Protein AF-A0A7Y9QUZ3-F1 (afdb_monomer_lite)

Organism: NCBI:txid522889

Sequence (81 aa):
MHMLYNSENFAVMRFSGNTTAGQGFEIVDKTSRREIYLGGLLADHFQAGVEYLISQTDDEARIDDFLAGYTTLAHHPVVLH

InterPro domains:
  IPR021951 Protein of unknown function DUF3567 [NF050004] (1-81)
  IPR021951 Protein of unknown function DUF3567 [PF12091] (1-81)

Secondary structure (DSSP, 8-state):
-EEEEE-SSEEEEEE--SSGGG-EEEEEETTTTEEEEEEHHHHHHHHHHHHHHHHH---HHHHHHHHHHHHHHTTS-----

Radius of gyration: 12.34 Å; chains: 1; bounding box: 28×26×31 Å

Structure (mmCIF, N/CA/C/O backbone):
data_AF-A0A7Y9QUZ3-F1
#
_entry.id   AF-A0A7Y9QUZ3-F1
#
loop_
_atom_site.group_PDB
_atom_site.id
_atom_site.type_symbol
_atom_site.label_atom_id
_atom_site.label_alt_id
_atom_site.label_comp_id
_atom_site.label_asym_id
_atom_site.label_entity_id
_atom_site.label_seq_id
_atom_site.pdbx_PDB_ins_code
_atom_site.Cartn_x
_atom_site.Cartn_y
_atom_site.Cartn_z
_atom_site.occupancy
_atom_site.B_iso_or_equiv
_atom_site.auth_seq_id
_atom_site.auth_comp_id
_atom_site.auth_asym_id
_atom_site.auth_atom_id
_atom_site.pdbx_PDB_model_num
ATOM 1 N N . MET A 1 1 ? 4.414 13.973 -5.170 1.00 81.31 1 MET A N 1
ATOM 2 C CA . MET A 1 1 ? 4.162 12.882 -4.208 1.00 81.31 1 MET A CA 1
ATOM 3 C C . MET A 1 1 ? 2.995 13.302 -3.337 1.00 81.31 1 MET A C 1
ATOM 5 O O . MET A 1 1 ? 2.974 14.458 -2.930 1.00 81.31 1 MET A O 1
ATOM 9 N N . HIS A 1 2 ? 2.024 12.422 -3.113 1.00 87.94 2 HIS A N 1
ATOM 10 C CA . HIS A 1 2 ? 0.824 12.702 -2.322 1.00 87.94 2 HIS A CA 1
ATOM 11 C C . HIS A 1 2 ? 0.560 11.537 -1.366 1.00 87.94 2 HIS A C 1
ATOM 13 O O . HIS A 1 2 ? 0.454 10.401 -1.817 1.00 87.94 2 HIS A O 1
ATOM 19 N N . MET A 1 3 ? 0.486 11.797 -0.063 1.00 90.56 3 MET A N 1
ATOM 20 C CA . MET A 1 3 ? 0.167 10.768 0.928 1.00 90.56 3 MET A CA 1
ATOM 21 C C . MET A 1 3 ? -1.337 10.494 0.898 1.00 90.56 3 MET A C 1
ATOM 23 O O . MET A 1 3 ? -2.129 11.415 1.069 1.00 90.56 3 MET A O 1
ATOM 27 N N . LEU A 1 4 ? -1.716 9.244 0.641 1.00 89.88 4 LEU A N 1
ATOM 28 C CA . LEU A 1 4 ? -3.118 8.822 0.579 1.00 89.88 4 LEU A CA 1
ATOM 29 C C . LEU A 1 4 ? -3.607 8.253 1.904 1.00 89.88 4 LEU A C 1
ATOM 31 O O . LEU A 1 4 ? -4.783 8.381 2.223 1.00 89.88 4 LEU A O 1
ATOM 35 N N . TYR A 1 5 ? -2.711 7.620 2.657 1.00 92.12 5 TYR A N 1
ATOM 36 C CA . TYR A 1 5 ? -3.052 6.938 3.895 1.00 92.12 5 TYR A CA 1
ATOM 37 C C . TYR A 1 5 ? -1.843 6.853 4.827 1.00 92.12 5 TYR A C 1
ATOM 39 O O . TYR A 1 5 ? -0.706 6.755 4.356 1.00 92.12 5 TYR A O 1
ATOM 47 N N . ASN A 1 6 ? -2.083 6.903 6.138 1.00 92.88 6 ASN A N 1
ATOM 48 C CA . ASN A 1 6 ? -1.043 6.853 7.160 1.00 92.88 6 ASN A CA 1
ATOM 49 C C . ASN A 1 6 ? -1.623 6.423 8.519 1.00 92.88 6 ASN A C 1
ATOM 51 O O . ASN A 1 6 ? -2.186 7.260 9.222 1.00 92.88 6 ASN A O 1
ATOM 55 N N . SER A 1 7 ? -1.430 5.155 8.884 1.00 92.31 7 SER A N 1
ATOM 56 C CA . SER A 1 7 ? -1.796 4.553 10.176 1.00 92.31 7 SER A CA 1
ATOM 57 C C . SER A 1 7 ? -0.572 4.317 11.062 1.00 92.31 7 SER A C 1
ATOM 59 O O . SER A 1 7 ? 0.549 4.710 10.718 1.00 92.31 7 SER A O 1
ATOM 61 N N . GLU A 1 8 ? -0.745 3.663 12.210 1.00 93.19 8 GLU A N 1
ATOM 62 C CA . GLU A 1 8 ? 0.386 3.193 13.022 1.00 93.19 8 GLU A CA 1
ATOM 63 C C . GLU A 1 8 ? 1.206 2.110 12.293 1.00 93.19 8 GLU A C 1
ATOM 65 O O . GLU A 1 8 ? 2.437 2.113 12.369 1.00 93.19 8 GLU A O 1
ATOM 70 N N . ASN A 1 9 ? 0.541 1.244 11.520 1.00 93.00 9 ASN A N 1
ATOM 71 C CA . ASN A 1 9 ? 1.158 0.078 10.884 1.00 93.00 9 ASN A CA 1
ATOM 72 C C . ASN A 1 9 ? 1.653 0.356 9.464 1.00 93.00 9 ASN A C 1
ATOM 74 O O . ASN A 1 9 ? 2.719 -0.130 9.080 1.00 93.00 9 ASN A O 1
ATOM 78 N N . PHE A 1 10 ? 0.911 1.150 8.688 1.00 93.81 10 PHE A N 1
ATOM 79 C CA . PHE A 1 10 ? 1.180 1.353 7.269 1.00 93.81 10 PHE A CA 1
ATOM 80 C C . PHE A 1 10 ? 1.156 2.825 6.848 1.00 93.81 10 PHE A C 1
ATOM 82 O O . PHE A 1 10 ? 0.606 3.703 7.512 1.00 93.81 10 PHE A O 1
ATOM 89 N N . ALA A 1 11 ? 1.774 3.114 5.706 1.00 92.88 11 ALA A N 1
ATOM 90 C CA . ALA A 1 11 ? 1.578 4.360 4.975 1.00 92.88 11 ALA A CA 1
ATOM 91 C C . ALA A 1 11 ? 1.521 4.095 3.468 1.00 92.88 11 ALA A C 1
ATOM 93 O O . ALA A 1 11 ? 2.189 3.191 2.968 1.00 92.88 11 ALA A O 1
ATOM 94 N N . VAL A 1 12 ? 0.736 4.896 2.746 1.00 92.56 12 VAL A N 1
ATOM 95 C CA . VAL A 1 12 ? 0.601 4.822 1.285 1.00 92.56 12 VAL A CA 1
ATOM 96 C C . VAL A 1 12 ? 0.891 6.180 0.668 1.00 92.56 12 VAL A C 1
ATOM 98 O O . VAL A 1 12 ? 0.249 7.184 0.995 1.00 92.56 12 VAL A O 1
ATOM 101 N N . MET A 1 13 ? 1.825 6.209 -0.277 1.00 92.00 13 MET A N 1
ATOM 102 C CA . MET A 1 13 ? 2.225 7.411 -1.005 1.00 92.00 13 MET A CA 1
ATOM 103 C C . MET A 1 13 ? 2.033 7.217 -2.505 1.00 92.00 13 MET A C 1
ATOM 105 O O . MET A 1 13 ? 2.482 6.237 -3.082 1.00 92.00 13 MET A O 1
ATOM 109 N N . ARG A 1 14 ? 1.376 8.174 -3.157 1.00 90.06 14 ARG A N 1
ATOM 110 C CA . ARG A 1 14 ? 1.197 8.220 -4.609 1.00 90.06 14 ARG A CA 1
ATOM 111 C C . ARG A 1 14 ? 2.276 9.074 -5.261 1.00 90.06 14 ARG A C 1
ATOM 113 O O . ARG A 1 14 ? 2.512 10.227 -4.874 1.00 90.06 14 ARG A O 1
ATOM 120 N N . PHE A 1 15 ? 2.862 8.541 -6.321 1.00 88.50 15 PHE A N 1
ATOM 121 C CA . PHE A 1 15 ? 3.803 9.222 -7.195 1.00 88.50 15 PHE A CA 1
ATOM 122 C C . PHE A 1 15 ? 3.094 9.544 -8.505 1.00 88.50 15 PHE A C 1
ATOM 124 O O . PHE A 1 15 ? 2.530 8.672 -9.161 1.00 88.50 15 PHE A O 1
ATOM 131 N N . SER A 1 16 ? 3.105 10.824 -8.868 1.00 81.81 16 SER A N 1
ATOM 132 C CA . SER A 1 16 ? 2.545 11.312 -10.125 1.00 81.81 16 SER A CA 1
ATOM 133 C C . SER A 1 16 ? 3.707 11.728 -11.016 1.00 81.81 16 SER A C 1
ATOM 135 O O . SER A 1 16 ? 4.228 12.834 -10.884 1.00 81.81 16 SER A O 1
ATOM 137 N N . GLY A 1 17 ? 4.162 10.816 -11.869 1.00 75.81 17 GLY A N 1
ATOM 138 C CA . GLY A 1 17 ? 5.157 11.085 -12.902 1.00 75.81 17 GLY A CA 1
ATOM 139 C C . GLY A 1 17 ? 4.518 11.461 -14.237 1.00 75.81 17 GLY A C 1
ATOM 140 O O . GLY A 1 17 ? 3.338 11.211 -14.485 1.00 75.81 17 GLY A O 1
ATOM 141 N N . ASN A 1 18 ? 5.315 12.048 -15.128 1.00 72.69 18 ASN A N 1
ATOM 142 C CA . ASN A 1 18 ? 4.895 12.370 -16.497 1.00 72.69 18 ASN A CA 1
ATOM 143 C C . ASN A 1 18 ? 4.874 11.146 -17.438 1.00 72.69 18 ASN A C 1
ATOM 145 O O . ASN A 1 18 ? 4.403 11.250 -18.566 1.00 72.69 18 ASN A O 1
ATOM 149 N N . THR A 1 19 ? 5.390 10.003 -16.983 1.00 68.25 19 THR A N 1
ATOM 150 C CA . THR A 1 19 ? 5.429 8.732 -17.710 1.00 68.25 19 THR A CA 1
ATOM 151 C C . THR A 1 19 ? 4.759 7.644 -16.881 1.00 68.25 19 THR A C 1
ATOM 153 O O . THR A 1 19 ? 4.748 7.722 -15.654 1.00 68.25 19 THR A O 1
ATOM 156 N N . THR A 1 20 ? 4.253 6.596 -17.533 1.00 64.44 20 THR A N 1
ATOM 157 C CA . THR A 1 20 ? 3.645 5.428 -16.869 1.00 64.44 20 THR A CA 1
ATOM 158 C C . THR A 1 20 ? 4.603 4.743 -15.887 1.00 64.44 20 THR A C 1
ATOM 160 O O . THR A 1 20 ? 4.165 4.227 -14.870 1.00 64.44 20 THR A O 1
ATOM 163 N N . ALA A 1 21 ? 5.917 4.788 -16.142 1.00 63.31 21 ALA A N 1
ATOM 164 C CA . ALA A 1 21 ? 6.932 4.286 -15.211 1.00 63.31 21 ALA A CA 1
ATOM 165 C C . ALA A 1 21 ? 7.123 5.194 -13.980 1.00 63.31 21 ALA A C 1
ATOM 167 O O . ALA A 1 21 ? 7.517 4.722 -12.916 1.00 63.31 21 ALA A O 1
ATOM 168 N N . GLY A 1 22 ? 6.841 6.493 -14.120 1.00 68.00 22 GLY A N 1
ATOM 169 C CA . GLY A 1 22 ? 6.902 7.469 -13.033 1.00 68.00 22 GLY A CA 1
ATOM 170 C C . GLY A 1 22 ? 5.600 7.607 -12.239 1.00 68.00 22 GLY A C 1
ATOM 171 O O . GLY A 1 22 ? 5.573 8.363 -11.268 1.00 68.00 22 GLY A O 1
ATOM 172 N N . GLN A 1 23 ? 4.521 6.938 -12.655 1.00 82.94 23 GLN A N 1
ATOM 173 C CA . GLN A 1 23 ? 3.266 6.868 -1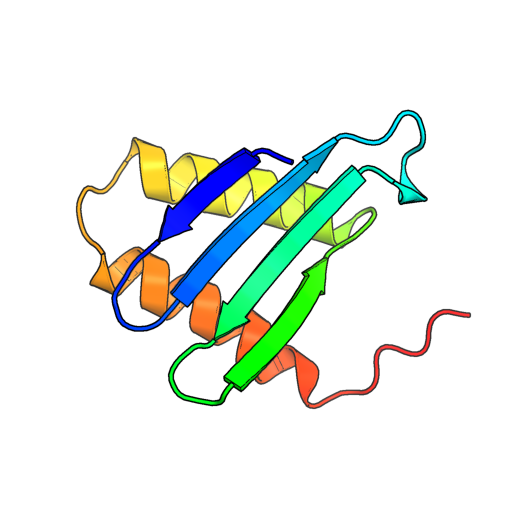1.910 1.00 82.94 23 GLN A CA 1
ATOM 174 C C . GLN A 1 23 ? 3.206 5.559 -11.127 1.00 82.94 23 GLN A C 1
ATOM 176 O O . GLN A 1 23 ? 3.461 4.486 -11.673 1.00 82.94 23 GLN A O 1
ATOM 181 N N . GLY A 1 24 ? 2.881 5.654 -9.843 1.00 89.62 24 GLY A N 1
ATOM 182 C CA . GLY A 1 24 ? 2.893 4.492 -8.969 1.00 89.62 24 GLY A CA 1
ATOM 183 C C . GLY A 1 24 ? 2.526 4.809 -7.531 1.00 89.62 24 GLY A C 1
ATOM 184 O O . GLY A 1 24 ? 2.182 5.944 -7.183 1.00 89.62 24 GLY A O 1
ATOM 185 N N . PHE A 1 25 ? 2.614 3.782 -6.699 1.00 91.62 25 PHE A N 1
ATOM 186 C CA . PHE A 1 25 ? 2.336 3.845 -5.273 1.00 91.62 25 PHE A CA 1
ATOM 187 C C . PHE A 1 25 ? 3.483 3.226 -4.497 1.00 91.62 25 PHE A C 1
ATOM 189 O O . PHE A 1 25 ? 4.092 2.262 -4.942 1.00 91.62 25 PHE A O 1
ATOM 196 N N . GLU A 1 26 ? 3.744 3.757 -3.320 1.00 91.44 26 GLU A N 1
ATOM 197 C CA . GLU A 1 26 ? 4.637 3.158 -2.345 1.00 91.44 26 GLU A CA 1
ATOM 198 C C . GLU A 1 26 ? 3.826 2.798 -1.112 1.00 91.44 26 GLU A C 1
ATOM 200 O O . GLU A 1 26 ? 3.082 3.632 -0.589 1.00 91.44 26 GLU A O 1
ATOM 205 N N . ILE A 1 27 ? 3.949 1.545 -0.688 1.00 92.06 27 ILE A N 1
ATOM 206 C CA . ILE A 1 27 ? 3.369 1.030 0.547 1.00 92.06 27 ILE A CA 1
ATOM 207 C C . ILE A 1 27 ? 4.518 0.816 1.520 1.00 92.06 27 ILE A C 1
ATOM 209 O O . ILE A 1 27 ? 5.438 0.046 1.239 1.00 92.06 27 ILE A O 1
ATOM 213 N N . VAL A 1 28 ? 4.446 1.479 2.667 1.00 91.75 28 VAL A N 1
ATOM 214 C CA . VAL A 1 28 ? 5.417 1.349 3.751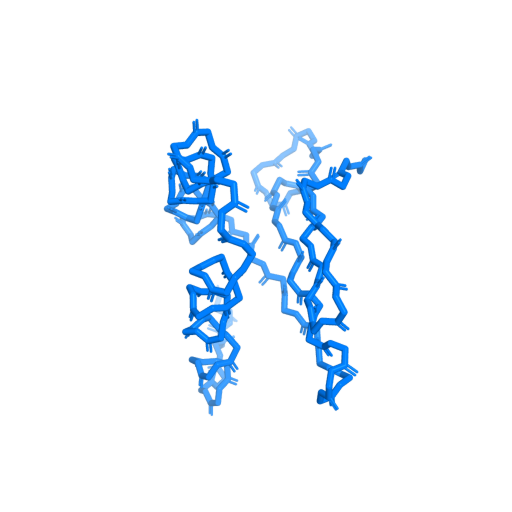 1.00 91.75 28 VAL A CA 1
ATOM 215 C C . VAL A 1 28 ? 4.777 0.549 4.873 1.00 91.75 28 VAL A C 1
ATOM 217 O O . VAL A 1 28 ? 3.812 1.004 5.478 1.00 91.75 28 VAL A O 1
ATOM 220 N N . ASP A 1 29 ? 5.327 -0.625 5.165 1.00 92.12 29 ASP A N 1
ATOM 221 C CA . ASP A 1 29 ? 5.070 -1.388 6.384 1.00 92.12 29 ASP A CA 1
ATOM 222 C C . ASP A 1 29 ? 6.022 -0.894 7.476 1.00 92.12 29 ASP A C 1
ATOM 224 O O . ASP A 1 29 ? 7.230 -1.162 7.454 1.00 92.12 29 ASP A O 1
ATOM 228 N N . LYS A 1 30 ? 5.477 -0.170 8.450 1.00 92.50 30 LYS A N 1
ATOM 229 C CA . LYS A 1 30 ? 6.234 0.402 9.568 1.00 92.50 30 LYS A CA 1
ATOM 230 C C . LYS A 1 30 ? 6.608 -0.648 10.608 1.00 92.50 30 LYS A C 1
ATOM 232 O O . LYS A 1 30 ? 7.620 -0.483 11.291 1.00 92.50 30 LYS A O 1
ATOM 237 N N . THR A 1 31 ? 5.833 -1.727 10.701 1.00 90.19 31 THR A N 1
ATOM 238 C CA . THR A 1 31 ? 6.058 -2.824 11.652 1.00 90.19 31 THR A CA 1
ATOM 239 C C . THR A 1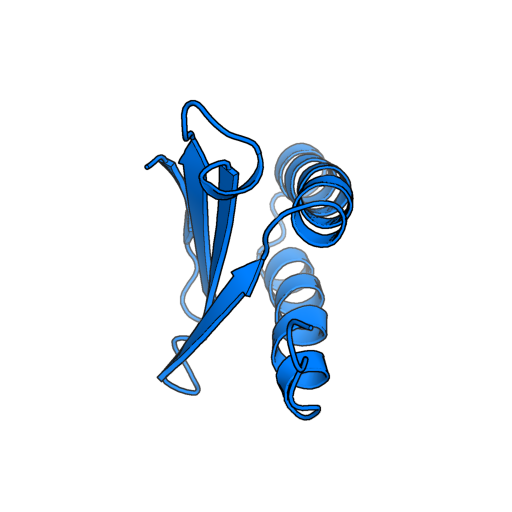 31 ? 7.272 -3.653 11.241 1.00 90.19 31 THR A C 1
ATOM 241 O O . THR A 1 31 ? 8.154 -3.928 12.057 1.00 90.19 31 THR A O 1
ATOM 244 N N . SER A 1 32 ? 7.379 -3.957 9.945 1.00 87.12 32 SER A N 1
ATOM 245 C CA . SER A 1 32 ? 8.472 -4.739 9.360 1.00 87.12 32 SER A CA 1
ATOM 246 C C . SER A 1 32 ? 9.602 -3.875 8.797 1.00 87.12 32 SER A C 1
ATOM 248 O O . SER A 1 32 ? 10.632 -4.419 8.393 1.00 87.12 32 SER A O 1
ATOM 250 N N . ARG A 1 33 ? 9.416 -2.546 8.741 1.00 86.44 33 ARG A N 1
ATOM 251 C CA . ARG A 1 33 ? 10.289 -1.577 8.046 1.00 86.44 33 ARG A CA 1
ATOM 252 C C . ARG A 1 33 ? 10.557 -1.981 6.597 1.00 86.44 33 ARG A C 1
ATOM 254 O O . ARG A 1 33 ? 11.704 -2.007 6.149 1.00 86.44 33 ARG A O 1
ATOM 261 N N . ARG A 1 34 ? 9.495 -2.365 5.892 1.00 85.56 34 ARG A N 1
ATOM 262 C CA . ARG A 1 34 ? 9.548 -2.775 4.486 1.00 85.56 34 ARG A CA 1
ATOM 263 C C . ARG A 1 34 ? 8.810 -1.768 3.630 1.00 85.56 34 ARG A C 1
ATOM 265 O O . ARG A 1 34 ? 7.804 -1.212 4.049 1.00 85.56 34 ARG A O 1
ATOM 272 N N . GLU A 1 35 ? 9.299 -1.588 2.419 1.00 87.56 35 GLU A N 1
ATOM 273 C CA . GLU A 1 35 ? 8.746 -0.644 1.459 1.00 87.56 35 GLU A CA 1
ATOM 274 C C . GLU A 1 35 ? 8.548 -1.373 0.137 1.00 87.56 35 GLU A C 1
ATOM 276 O O . GLU A 1 35 ? 9.391 -2.176 -0.276 1.00 87.56 35 GLU A O 1
ATOM 281 N N . ILE A 1 36 ? 7.408 -1.140 -0.504 1.00 87.62 36 ILE A N 1
ATOM 282 C CA . ILE A 1 36 ? 7.058 -1.767 -1.775 1.00 87.62 36 ILE A CA 1
ATOM 283 C C . ILE A 1 36 ? 6.581 -0.698 -2.725 1.00 87.62 36 ILE A C 1
ATOM 285 O O . ILE A 1 36 ? 5.613 0.005 -2.447 1.00 87.62 36 ILE A O 1
ATOM 289 N N . TYR A 1 37 ? 7.227 -0.649 -3.883 1.00 88.44 37 TYR A N 1
ATOM 290 C CA . TYR A 1 37 ? 6.790 0.175 -4.990 1.00 88.44 37 TYR A CA 1
ATOM 291 C C . TYR A 1 37 ? 5.899 -0.627 -5.943 1.00 88.44 37 TYR A C 1
ATOM 293 O O . TYR A 1 37 ? 6.276 -1.696 -6.428 1.00 88.44 37 TYR A O 1
ATOM 301 N N . LEU A 1 38 ? 4.724 -0.083 -6.236 1.00 88.31 38 LEU A N 1
ATOM 302 C CA . LEU A 1 38 ? 3.771 -0.578 -7.217 1.00 88.31 38 LEU A CA 1
ATOM 303 C C . LEU A 1 38 ? 3.774 0.373 -8.416 1.00 88.31 38 LEU A C 1
ATOM 305 O O . LEU A 1 38 ? 3.434 1.547 -8.281 1.00 88.31 38 LEU A O 1
ATOM 309 N N . GLY A 1 39 ? 4.129 -0.141 -9.592 1.00 87.88 39 GLY A N 1
ATOM 310 C CA . GLY A 1 39 ? 4.121 0.599 -10.857 1.00 87.88 39 GLY A CA 1
ATOM 311 C C . GLY A 1 39 ? 3.331 -0.122 -11.951 1.00 87.88 39 GLY A C 1
ATOM 312 O O . GLY A 1 39 ? 3.028 -1.313 -11.837 1.00 87.88 39 GLY A O 1
ATOM 313 N N . GLY A 1 40 ? 3.009 0.599 -13.028 1.00 84.12 40 GLY A N 1
ATOM 314 C CA . GLY A 1 40 ? 2.332 0.042 -14.206 1.00 84.12 40 GLY A CA 1
ATOM 315 C C . GLY A 1 40 ? 0.972 -0.588 -13.881 1.00 84.12 40 GLY A C 1
ATOM 316 O O . GLY A 1 40 ? 0.213 -0.055 -13.080 1.00 84.12 40 GLY A O 1
ATOM 317 N N . LEU A 1 41 ? 0.679 -1.758 -14.461 1.00 82.12 41 LEU A N 1
ATOM 318 C CA . LEU A 1 41 ? -0.623 -2.429 -14.308 1.00 82.12 41 LEU A CA 1
ATOM 319 C C . LEU A 1 41 ? -0.986 -2.755 -12.849 1.00 82.12 41 LEU A C 1
ATOM 321 O O . LEU A 1 41 ? -2.163 -2.777 -12.489 1.00 82.12 41 LEU A O 1
ATOM 325 N N . LEU A 1 42 ? 0.016 -3.006 -11.999 1.00 83.88 42 LEU A N 1
ATOM 326 C CA . LEU A 1 42 ? -0.215 -3.276 -10.581 1.00 83.88 42 LEU A CA 1
ATOM 327 C C . LEU A 1 42 ? -0.633 -2.006 -9.830 1.00 83.88 42 LEU A C 1
ATOM 329 O O . LEU A 1 42 ? -1.482 -2.076 -8.943 1.00 83.88 42 LEU A O 1
ATOM 333 N N . ALA A 1 43 ? -0.078 -0.853 -10.214 1.00 87.69 43 ALA A N 1
ATOM 334 C CA . ALA A 1 43 ? -0.478 0.443 -9.677 1.00 87.69 43 ALA A CA 1
ATOM 335 C C . ALA A 1 43 ? -1.925 0.786 -10.052 1.00 87.69 43 ALA A C 1
ATOM 337 O O . ALA A 1 43 ? -2.672 1.242 -9.191 1.00 87.69 43 ALA A O 1
ATOM 338 N N . ASP A 1 44 ? -2.339 0.509 -11.292 1.00 84.69 44 ASP A N 1
ATOM 339 C CA . ASP A 1 44 ? -3.713 0.759 -11.749 1.00 84.69 44 ASP A CA 1
ATOM 340 C C . ASP A 1 44 ? -4.734 -0.066 -10.949 1.00 84.69 44 ASP A C 1
ATOM 342 O O . ASP A 1 44 ? -5.743 0.461 -10.473 1.00 84.69 44 ASP A O 1
ATOM 346 N N . HIS A 1 45 ? -4.453 -1.357 -10.738 1.00 86.19 45 HIS A N 1
ATOM 347 C CA . HIS A 1 45 ? -5.318 -2.219 -9.929 1.00 86.19 45 HIS A CA 1
ATOM 348 C C . HIS A 1 45 ? -5.343 -1.784 -8.457 1.00 86.19 45 HIS A C 1
ATOM 350 O O . HIS A 1 45 ? -6.401 -1.765 -7.825 1.00 86.19 45 HIS A O 1
ATOM 356 N N . PHE A 1 46 ? -4.183 -1.432 -7.896 1.00 89.62 46 PHE A N 1
ATOM 357 C CA . PHE A 1 46 ? -4.086 -0.945 -6.523 1.00 89.62 46 PHE A CA 1
ATOM 358 C C . PHE A 1 46 ? -4.865 0.358 -6.323 1.00 89.62 46 PHE A C 1
ATOM 360 O O . PHE A 1 46 ? -5.580 0.481 -5.329 1.00 89.62 46 PHE A O 1
ATOM 367 N N . GLN A 1 47 ? -4.788 1.294 -7.276 1.00 88.25 47 GLN A N 1
ATOM 368 C CA . GLN A 1 47 ? -5.483 2.578 -7.204 1.00 88.25 47 GLN A CA 1
ATOM 369 C C . GLN A 1 47 ? -6.987 2.389 -6.985 1.00 88.25 47 GLN A C 1
ATOM 371 O O . GLN A 1 47 ? -7.546 2.974 -6.060 1.00 88.25 47 GLN A O 1
ATOM 376 N N . ALA A 1 48 ? -7.632 1.544 -7.794 1.00 86.88 48 ALA A N 1
ATOM 377 C CA . ALA A 1 48 ? -9.068 1.310 -7.681 1.00 86.88 48 ALA A CA 1
ATOM 378 C C . ALA A 1 48 ? -9.456 0.717 -6.313 1.00 86.88 48 ALA A C 1
ATOM 380 O O . ALA A 1 48 ? -10.455 1.126 -5.724 1.00 86.88 48 ALA A O 1
ATOM 381 N N . GLY A 1 49 ? -8.655 -0.219 -5.790 1.00 87.56 49 GLY A N 1
ATOM 382 C CA . GLY A 1 49 ? -8.900 -0.847 -4.489 1.00 87.56 49 GLY A CA 1
ATOM 383 C C . GLY A 1 49 ? -8.705 0.111 -3.314 1.00 87.56 49 GLY A C 1
ATOM 384 O O . GLY A 1 49 ? -9.572 0.200 -2.444 1.00 87.56 49 GLY A O 1
ATOM 385 N N . VAL A 1 50 ? -7.597 0.858 -3.302 1.00 87.38 50 VAL A N 1
ATOM 386 C CA . VAL A 1 50 ? -7.262 1.765 -2.196 1.00 87.38 50 VAL A CA 1
ATOM 387 C C . VAL A 1 50 ? -8.181 2.990 -2.163 1.00 87.38 50 VAL A C 1
ATOM 389 O O . VAL A 1 50 ? -8.635 3.371 -1.090 1.00 87.38 50 VAL A O 1
ATOM 392 N N . GLU A 1 51 ? -8.530 3.572 -3.317 1.00 85.25 51 GLU A N 1
ATOM 393 C CA . GLU A 1 51 ? -9.474 4.699 -3.386 1.00 85.25 51 GLU A CA 1
ATOM 394 C C . GLU A 1 51 ? -10.882 4.262 -2.952 1.00 85.25 51 GLU A C 1
ATOM 396 O O . GLU A 1 51 ? -11.551 4.981 -2.206 1.00 85.25 51 GLU A O 1
ATOM 401 N N . TYR A 1 52 ? -11.318 3.059 -3.343 1.00 87.25 52 TYR A N 1
ATOM 402 C CA . TYR A 1 52 ? -12.583 2.497 -2.871 1.00 87.25 52 TYR A CA 1
ATOM 403 C C . TYR A 1 52 ? -12.581 2.308 -1.352 1.00 87.25 52 TYR A C 1
ATOM 405 O O . TYR A 1 52 ? -13.496 2.786 -0.688 1.00 87.25 52 TYR A O 1
ATOM 413 N N . LEU A 1 53 ? -11.548 1.672 -0.792 1.00 87.94 53 LEU A N 1
ATOM 414 C CA . LEU A 1 53 ? -11.453 1.438 0.650 1.00 87.94 53 LEU A CA 1
ATOM 415 C C . LEU A 1 53 ? -11.445 2.753 1.433 1.00 87.94 53 LEU A C 1
ATOM 417 O O . LEU A 1 53 ? -12.289 2.932 2.302 1.00 87.94 53 LEU A O 1
ATOM 421 N N . ILE A 1 54 ? -10.589 3.707 1.063 1.00 83.06 54 ILE A N 1
ATOM 422 C CA . ILE A 1 54 ? -10.519 5.010 1.742 1.00 83.06 54 ILE A CA 1
ATOM 423 C C . ILE A 1 54 ? -11.851 5.773 1.634 1.00 83.06 54 ILE A C 1
ATOM 425 O O . ILE A 1 54 ? -12.246 6.454 2.573 1.00 83.06 54 ILE A O 1
ATOM 429 N N . SER A 1 55 ? -12.566 5.675 0.507 1.00 83.50 55 SER A N 1
ATOM 430 C CA . SER A 1 55 ? -13.835 6.399 0.325 1.00 83.50 55 SER A CA 1
ATOM 431 C C . SER A 1 55 ? -15.042 5.754 1.014 1.00 83.50 55 SER A C 1
ATOM 433 O O . SER A 1 55 ? -16.018 6.447 1.298 1.00 83.50 55 SER A O 1
ATOM 435 N N . GLN A 1 56 ? -15.023 4.437 1.227 1.00 80.94 56 GLN A N 1
ATOM 436 C CA . GLN A 1 56 ? -16.169 3.681 1.745 1.00 80.94 56 GLN A CA 1
ATOM 437 C C . GLN A 1 56 ? -16.061 3.357 3.232 1.00 80.94 56 GLN A C 1
ATOM 439 O O . GLN A 1 56 ? -17.081 3.054 3.851 1.00 80.94 56 GLN A O 1
ATOM 444 N N . THR A 1 57 ? -14.855 3.356 3.799 1.00 66.25 57 THR A N 1
ATOM 445 C CA . THR A 1 57 ? -14.633 2.920 5.174 1.00 66.25 57 THR A CA 1
ATOM 446 C C . THR A 1 57 ? -13.705 3.869 5.923 1.00 66.25 57 THR A C 1
ATOM 448 O O . THR A 1 57 ? -12.603 4.155 5.476 1.00 66.25 57 THR A O 1
ATOM 451 N N . ASP A 1 58 ? -14.147 4.309 7.103 1.00 72.44 58 ASP A N 1
ATOM 452 C CA . ASP A 1 58 ? -13.299 4.983 8.102 1.00 72.44 58 ASP A CA 1
ATOM 453 C C . ASP A 1 58 ? -12.557 3.953 8.991 1.00 72.44 58 ASP A C 1
ATOM 455 O O . ASP A 1 58 ? -11.942 4.287 9.998 1.00 72.44 58 ASP A O 1
ATOM 459 N N . ASP A 1 59 ? -12.652 2.664 8.642 1.00 85.69 59 ASP A N 1
ATOM 460 C CA . ASP A 1 59 ? -12.019 1.560 9.366 1.00 85.69 59 ASP A CA 1
ATOM 461 C C . ASP A 1 59 ? -10.572 1.343 8.902 1.00 85.69 59 ASP A C 1
ATOM 463 O O . ASP A 1 59 ? -10.305 0.697 7.882 1.00 85.69 59 ASP A O 1
ATOM 467 N N . GLU A 1 60 ? -9.643 1.872 9.693 1.00 89.19 60 GLU A N 1
ATOM 468 C CA . GLU A 1 60 ? -8.198 1.693 9.550 1.00 89.19 60 GLU A CA 1
ATOM 469 C C . GLU A 1 60 ? -7.782 0.213 9.496 1.00 89.19 60 GLU A C 1
ATOM 471 O O . GLU A 1 60 ? -6.970 -0.153 8.648 1.00 89.19 60 GLU A O 1
ATOM 476 N N . ALA A 1 61 ? -8.392 -0.677 10.286 1.00 89.69 61 ALA A N 1
ATOM 477 C CA . ALA A 1 61 ? -7.996 -2.087 10.318 1.00 89.69 61 ALA A CA 1
ATOM 478 C C . ALA A 1 61 ? -8.268 -2.801 8.983 1.00 89.69 61 ALA A C 1
ATOM 480 O O . ALA A 1 61 ? -7.516 -3.685 8.572 1.00 89.69 61 ALA A O 1
ATOM 481 N N . ARG A 1 62 ? -9.333 -2.405 8.276 1.00 90.31 62 ARG A N 1
ATOM 482 C CA . ARG A 1 62 ? -9.671 -2.937 6.944 1.00 90.31 62 ARG A CA 1
ATOM 483 C C . ARG A 1 62 ? -8.690 -2.473 5.873 1.00 90.31 62 ARG A C 1
ATOM 485 O O . ARG A 1 62 ? -8.400 -3.233 4.950 1.00 90.31 62 ARG A O 1
ATOM 492 N N . ILE A 1 63 ? -8.209 -1.236 5.979 1.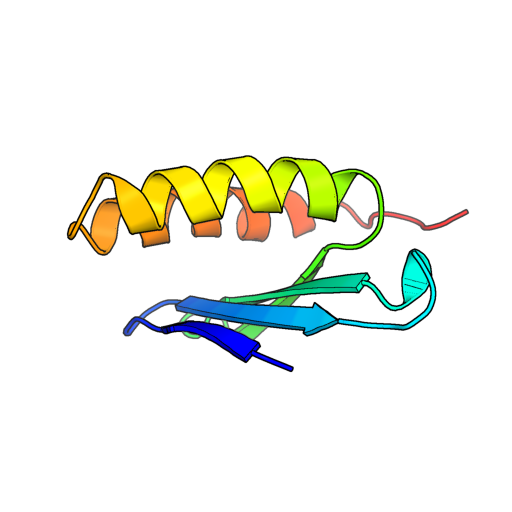00 91.06 63 ILE A N 1
ATOM 493 C CA . ILE A 1 63 ? -7.196 -0.694 5.070 1.00 91.06 63 ILE A CA 1
ATOM 494 C C . ILE A 1 63 ? -5.862 -1.398 5.334 1.00 91.06 63 ILE A C 1
ATOM 496 O O . ILE A 1 63 ? -5.243 -1.888 4.393 1.00 91.06 63 ILE A O 1
ATOM 500 N N . ASP A 1 64 ? -5.466 -1.530 6.599 1.00 91.31 64 ASP A N 1
ATOM 501 C CA . ASP A 1 64 ? -4.247 -2.231 7.005 1.00 91.31 64 ASP A CA 1
ATOM 502 C C . ASP A 1 64 ? -4.226 -3.699 6.525 1.00 91.31 64 ASP A C 1
ATOM 504 O O . ASP A 1 64 ? -3.221 -4.142 5.968 1.00 91.31 64 ASP A O 1
ATOM 508 N N . ASP A 1 65 ? -5.333 -4.444 6.656 1.00 91.12 65 ASP A N 1
ATOM 509 C CA . ASP A 1 65 ? -5.446 -5.832 6.165 1.00 91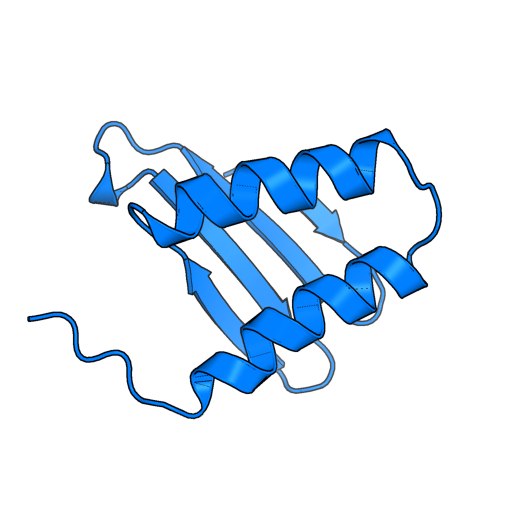.12 65 ASP A CA 1
ATOM 510 C C . ASP A 1 65 ? -5.270 -5.929 4.639 1.00 91.12 65 ASP A C 1
ATOM 512 O O . ASP A 1 65 ? -4.526 -6.774 4.132 1.00 91.12 65 ASP A O 1
ATOM 516 N N . PHE A 1 66 ? -5.877 -5.001 3.892 1.00 90.25 66 PHE A N 1
ATOM 517 C CA . PHE A 1 66 ? -5.685 -4.908 2.444 1.00 90.25 66 PHE A CA 1
ATOM 518 C C . PHE A 1 66 ? -4.218 -4.645 2.079 1.00 90.25 66 PHE A C 1
ATOM 520 O O . PHE A 1 66 ? -3.678 -5.306 1.187 1.00 90.25 66 PHE A O 1
ATOM 527 N N . LEU A 1 67 ? -3.550 -3.717 2.774 1.00 91.25 67 LEU A N 1
ATOM 528 C CA . LEU A 1 67 ? -2.140 -3.386 2.539 1.00 91.25 67 LEU A CA 1
ATOM 529 C C . LEU A 1 67 ? -1.207 -4.551 2.893 1.00 91.25 67 LEU A C 1
ATOM 531 O O . LEU A 1 67 ? -0.263 -4.822 2.144 1.00 91.25 67 LEU A O 1
ATOM 535 N N . ALA A 1 68 ? -1.505 -5.300 3.956 1.00 89.25 68 ALA A N 1
ATOM 536 C CA . ALA A 1 68 ? -0.759 -6.497 4.342 1.00 89.25 68 ALA A CA 1
ATOM 537 C C . ALA A 1 68 ? -0.767 -7.587 3.248 1.00 89.25 68 ALA A C 1
ATOM 539 O O . ALA A 1 68 ? 0.214 -8.319 3.068 1.00 89.25 68 ALA A O 1
ATOM 540 N N . GLY A 1 69 ? -1.836 -7.672 2.450 1.00 86.25 69 GLY A N 1
ATOM 541 C CA . GLY A 1 69 ? -1.901 -8.559 1.284 1.00 86.25 69 GLY A CA 1
ATOM 542 C C . GLY A 1 69 ? -0.842 -8.239 0.219 1.00 86.25 69 GLY A C 1
ATOM 543 O O . GLY A 1 69 ? -0.245 -9.144 -0.364 1.00 86.25 69 GLY A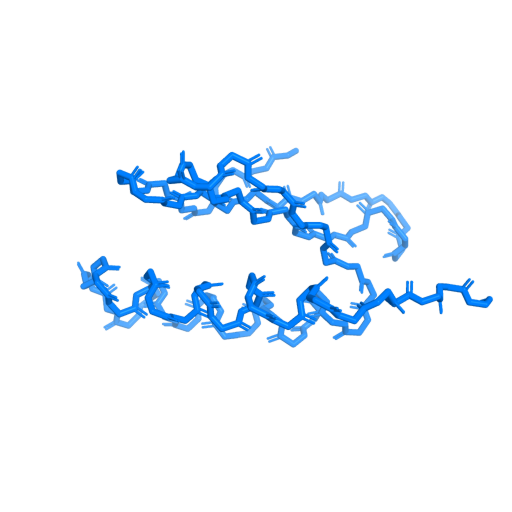 O 1
ATOM 544 N N . TYR A 1 70 ? -0.537 -6.958 -0.000 1.00 83.50 70 TYR A N 1
ATOM 545 C CA . TYR A 1 70 ? 0.513 -6.546 -0.939 1.00 83.50 70 TYR A CA 1
ATOM 546 C C . TYR A 1 70 ? 1.914 -6.756 -0.361 1.00 83.50 70 TYR A C 1
ATOM 548 O O . TYR A 1 70 ? 2.833 -7.114 -1.103 1.00 83.50 70 TYR A O 1
ATOM 556 N N . THR A 1 71 ? 2.087 -6.596 0.955 1.00 74.62 71 THR A N 1
ATOM 557 C CA . THR A 1 71 ? 3.396 -6.777 1.600 1.00 74.62 71 THR A CA 1
ATOM 558 C C . THR A 1 71 ? 3.819 -8.228 1.752 1.00 74.62 71 THR A C 1
ATOM 560 O O . THR A 1 71 ? 5.010 -8.541 1.668 1.00 74.62 71 THR A O 1
ATOM 563 N N . THR A 1 72 ? 2.857 -9.137 1.871 1.00 71.88 72 THR A N 1
ATOM 564 C CA . THR A 1 72 ? 3.101 -10.585 1.873 1.00 71.88 72 THR A CA 1
ATOM 565 C C . THR A 1 72 ? 3.437 -11.135 0.482 1.00 71.88 72 THR A C 1
ATOM 567 O O . THR A 1 72 ? 4.279 -12.029 0.370 1.00 71.88 72 THR A O 1
ATOM 570 N N . LEU A 1 73 ? 2.874 -10.570 -0.594 1.00 63.00 73 LEU A N 1
ATOM 571 C CA . LEU A 1 73 ? 3.167 -10.976 -1.980 1.00 63.00 73 LEU A CA 1
ATOM 572 C C . LEU A 1 73 ? 4.609 -10.671 -2.426 1.00 63.00 73 LEU A C 1
ATOM 574 O O . LEU A 1 73 ? 5.150 -11.396 -3.265 1.00 63.00 73 LEU A O 1
ATOM 578 N N . ALA A 1 74 ? 5.270 -9.677 -1.825 1.00 55.97 74 ALA A N 1
ATOM 579 C CA . ALA A 1 74 ? 6.665 -9.322 -2.119 1.00 55.97 74 ALA A CA 1
ATOM 580 C C . ALA A 1 74 ? 7.708 -10.375 -1.681 1.00 55.97 74 ALA A C 1
ATOM 582 O O . ALA A 1 74 ? 8.903 -10.190 -1.903 1.00 55.97 74 ALA A O 1
ATOM 583 N N . HIS A 1 75 ? 7.285 -11.509 -1.107 1.00 50.88 75 HIS A N 1
ATOM 584 C CA . HIS A 1 75 ? 8.157 -12.671 -0.894 1.00 50.88 75 HIS A CA 1
ATOM 585 C C . HIS A 1 75 ? 8.568 -13.395 -2.189 1.00 50.88 75 HIS A C 1
ATOM 587 O O . HIS A 1 75 ? 9.447 -14.257 -2.141 1.00 50.88 75 HIS A O 1
ATOM 593 N N . HIS A 1 76 ? 7.998 -13.036 -3.343 1.00 40.66 76 HIS A N 1
ATOM 594 C CA . HIS A 1 76 ? 8.503 -13.473 -4.641 1.00 40.66 76 HIS A CA 1
ATOM 595 C C . HIS A 1 76 ? 9.261 -12.320 -5.303 1.00 40.66 76 HIS A C 1
ATOM 597 O O . HIS A 1 76 ? 8.679 -11.245 -5.464 1.00 40.66 76 HIS A O 1
ATOM 603 N N . PRO A 1 77 ? 10.534 -12.502 -5.703 1.00 41.81 77 PRO A N 1
ATOM 604 C CA . PRO A 1 77 ? 11.233 -11.486 -6.470 1.00 41.81 77 PRO A CA 1
ATOM 605 C C . PRO A 1 77 ? 10.466 -11.289 -7.776 1.00 41.81 77 PRO A C 1
ATOM 607 O O . PRO A 1 77 ? 10.488 -12.147 -8.660 1.00 41.81 77 PRO A O 1
ATOM 610 N N . VAL A 1 78 ? 9.753 -10.170 -7.890 1.00 48.78 78 VAL A N 1
ATOM 611 C CA . VAL A 1 78 ? 9.205 -9.734 -9.170 1.00 48.78 78 VAL A CA 1
ATOM 612 C C . VAL A 1 78 ? 10.405 -9.280 -9.987 1.00 48.78 78 VAL A C 1
ATOM 614 O O . VAL A 1 78 ? 10.880 -8.154 -9.866 1.00 48.78 78 VAL A O 1
ATOM 617 N N . VAL A 1 79 ? 10.958 -10.212 -10.761 1.00 50.84 79 VAL A N 1
ATOM 618 C CA . VAL A 1 79 ? 11.954 -9.909 -11.782 1.00 50.84 79 VAL A CA 1
ATOM 619 C C . VAL A 1 79 ? 11.246 -9.050 -12.823 1.00 50.84 79 VAL A C 1
ATOM 621 O O . VAL A 1 79 ? 10.416 -9.551 -13.583 1.00 50.84 79 VAL A O 1
ATOM 624 N N . LEU A 1 80 ? 11.546 -7.751 -12.839 1.00 36.75 80 LEU A N 1
ATOM 625 C CA . LEU A 1 80 ? 11.324 -6.951 -14.036 1.00 36.75 80 LEU A CA 1
ATOM 626 C C . LEU A 1 80 ? 12.231 -7.524 -15.137 1.00 36.75 80 LEU A C 1
ATOM 628 O O . LEU A 1 80 ? 13.450 -7.551 -14.964 1.00 36.75 80 LEU A O 1
ATOM 632 N N . HIS A 1 81 ? 11.627 -8.008 -16.224 1.00 44.88 81 HIS A N 1
ATOM 633 C CA . HIS A 1 81 ? 12.312 -8.265 -17.493 1.00 44.88 81 HIS A CA 1
ATOM 634 C C . HIS A 1 81 ? 12.200 -7.040 -18.396 1.00 44.88 81 HIS A C 1
ATOM 636 O O . HIS A 1 81 ? 11.113 -6.414 -18.389 1.00 44.88 81 HIS A O 1
#

Foldseek 3Di:
DAWPDDDPAKTKDFFDDPDQQRTWMWIAGPPVRDIDTGGDPRRVVVVVVLVCPSVPDPDPVVNVVVSVVVVVVVVDPPDDD

pLDDT: mean 81.66, std 13.95, range [36.75, 93.81]